Protein AF-A0A1F1GNK9-F1 (afdb_monomer_lite)

Radius of gyration: 22.99 Å; chains: 1; bounding box: 42×63×76 Å

Sequence (124 aa):
MEQHTAEPNRPEEQSPERRRGLARFFNETLALKGTIVVLCGWAIGYGSLFIADLVGDDASFLFGFLGLFILIGLLLAMFVLTPLFAFLALAALLSDDPARKKTGTITLVLLAVALVPIIVYYSK

pLDDT: mean 71.0, std 13.44, range [38.31, 89.19]

Structure (mmCIF, N/CA/C/O backbone):
data_AF-A0A1F1GNK9-F1
#
_entry.id   AF-A0A1F1GNK9-F1
#
loop_
_atom_site.group_PDB
_atom_site.id
_atom_site.type_symbol
_atom_site.label_atom_id
_atom_site.label_alt_id
_atom_site.label_comp_id
_atom_site.label_asym_id
_atom_site.label_entity_id
_atom_site.label_seq_id
_atom_site.pdbx_PDB_ins_code
_atom_site.Cartn_x
_atom_site.Cartn_y
_atom_site.Cartn_z
_atom_site.occupancy
_atom_site.B_iso_or_equiv
_atom_site.auth_seq_id
_atom_site.auth_comp_id
_atom_site.auth_asym_id
_atom_site.auth_atom_id
_atom_site.pdbx_PDB_model_num
ATOM 1 N N . MET A 1 1 ? -17.366 43.864 52.747 1.00 38.31 1 MET A N 1
ATOM 2 C CA . MET A 1 1 ? -16.259 43.604 51.806 1.00 38.31 1 MET A CA 1
ATOM 3 C C . MET A 1 1 ? -16.441 42.184 51.317 1.00 38.31 1 MET A C 1
ATOM 5 O O . MET A 1 1 ? -16.231 41.255 52.084 1.00 38.31 1 MET A O 1
ATOM 9 N N . GLU A 1 2 ? -16.990 42.038 50.115 1.00 44.06 2 GLU A N 1
ATOM 10 C CA . GLU A 1 2 ? -17.306 40.748 49.502 1.00 44.06 2 GLU A CA 1
ATOM 11 C C . GLU A 1 2 ? -16.010 40.098 49.019 1.00 44.06 2 GLU A C 1
ATOM 13 O O . GLU A 1 2 ? -15.325 40.617 48.138 1.00 44.06 2 GLU A O 1
ATOM 18 N N . GLN A 1 3 ? -15.634 38.989 49.648 1.00 42.72 3 GLN A N 1
ATOM 19 C CA . GLN A 1 3 ? -14.444 38.236 49.287 1.00 42.72 3 GLN A CA 1
ATOM 20 C C . GLN A 1 3 ? -14.835 37.264 48.170 1.00 42.72 3 GLN A C 1
ATOM 22 O O . GLN A 1 3 ? -15.348 36.177 48.415 1.00 42.72 3 GLN A O 1
ATOM 27 N N . HIS A 1 4 ? -14.654 37.711 46.928 1.00 43.72 4 HIS A N 1
ATOM 28 C CA . HIS A 1 4 ? -14.783 36.898 45.724 1.00 43.72 4 HIS A CA 1
ATOM 29 C C . HIS A 1 4 ? -13.722 35.785 45.782 1.00 43.72 4 HIS A C 1
ATOM 31 O O . HIS A 1 4 ? -12.547 36.007 45.486 1.00 43.72 4 HIS A O 1
ATOM 37 N N . THR A 1 5 ? -14.105 34.591 46.232 1.00 46.03 5 THR A N 1
ATOM 38 C CA . THR A 1 5 ? -13.279 33.389 46.094 1.00 46.03 5 THR A CA 1
ATOM 39 C C . THR A 1 5 ? -13.197 33.046 44.615 1.00 46.03 5 THR A C 1
ATOM 41 O O . THR A 1 5 ? -14.137 32.500 44.046 1.00 46.03 5 THR A O 1
ATOM 44 N N . ALA A 1 6 ? -12.075 33.404 43.994 1.00 46.47 6 ALA A N 1
ATOM 45 C CA . ALA A 1 6 ? -11.693 32.902 42.688 1.00 46.47 6 ALA A CA 1
ATOM 46 C C . ALA A 1 6 ? -11.606 31.371 42.768 1.00 46.47 6 ALA A C 1
ATOM 48 O O . ALA A 1 6 ? -10.718 30.828 43.429 1.00 46.47 6 ALA A O 1
ATOM 49 N N . GLU A 1 7 ? -12.553 30.679 42.131 1.00 45.84 7 GLU A N 1
ATOM 50 C CA . GLU A 1 7 ? -12.403 29.256 41.848 1.00 45.84 7 GLU A CA 1
ATOM 51 C C . GLU A 1 7 ? -11.092 29.048 41.073 1.00 45.84 7 GLU A C 1
ATOM 53 O O . GLU A 1 7 ? -10.815 29.784 40.117 1.00 45.84 7 GLU A O 1
ATOM 58 N N . PRO A 1 8 ? -10.259 28.068 41.458 1.00 47.72 8 PRO A N 1
ATOM 59 C CA . PRO A 1 8 ? -9.077 27.746 40.690 1.00 47.72 8 PRO A CA 1
ATOM 60 C C . PRO A 1 8 ? -9.545 27.171 39.356 1.00 47.72 8 PRO A C 1
ATOM 62 O O . PRO A 1 8 ? -10.223 26.147 39.307 1.00 47.72 8 PRO A O 1
ATOM 65 N N . ASN A 1 9 ? -9.170 27.869 38.289 1.00 51.22 9 ASN A N 1
ATOM 66 C CA . ASN A 1 9 ? -9.319 27.491 36.893 1.00 51.22 9 ASN A CA 1
ATOM 67 C C . ASN A 1 9 ? -8.794 26.053 36.706 1.00 51.22 9 ASN A C 1
ATOM 69 O O . ASN A 1 9 ? -7.592 25.843 36.525 1.00 51.22 9 ASN A O 1
ATOM 73 N N . ARG A 1 10 ? -9.671 25.048 36.850 1.00 49.34 10 ARG A N 1
ATOM 74 C CA . ARG A 1 10 ? -9.341 23.655 36.547 1.00 49.34 10 ARG A CA 1
ATOM 75 C C . ARG A 1 10 ? -9.028 23.634 35.054 1.00 49.34 10 ARG A C 1
ATOM 77 O O . ARG A 1 10 ? -9.920 23.966 34.275 1.00 49.34 10 ARG A O 1
ATOM 84 N N . PRO A 1 11 ? -7.800 23.277 34.637 1.00 49.00 11 PRO A N 1
ATOM 85 C CA . PRO A 1 11 ? -7.558 23.010 33.234 1.00 49.00 11 PRO A CA 1
ATOM 86 C C . PRO A 1 11 ? -8.545 21.918 32.858 1.00 49.00 11 PRO A C 1
ATOM 88 O O . PRO A 1 11 ? -8.535 20.861 33.492 1.00 49.00 11 PRO A O 1
ATOM 91 N N . GLU A 1 12 ? -9.435 22.232 31.917 1.00 48.94 12 GLU A N 1
ATOM 92 C CA . GLU A 1 12 ? -10.440 21.319 31.398 1.00 48.94 12 GLU A CA 1
ATOM 93 C C . GLU A 1 12 ? -9.815 19.934 31.292 1.00 48.94 12 GLU A C 1
ATOM 95 O O . GLU A 1 12 ? -8.842 19.740 30.554 1.00 48.94 12 GLU A O 1
ATOM 100 N N . GLU A 1 13 ? -10.327 18.998 32.093 1.00 43.97 13 GLU A N 1
ATOM 101 C CA . GLU A 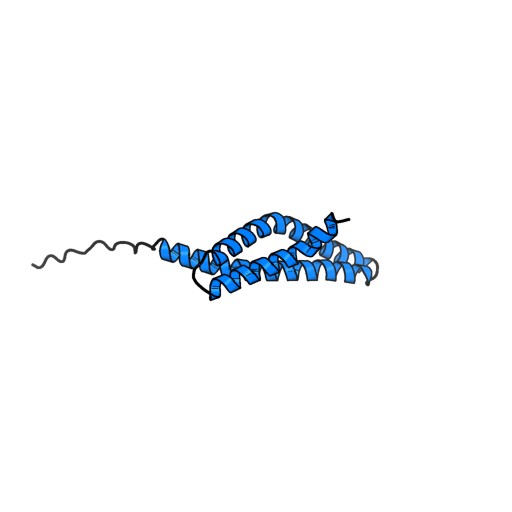1 13 ? -10.032 17.586 31.951 1.00 43.97 13 GLU A CA 1
ATOM 102 C C . GLU A 1 13 ? -10.333 17.260 30.492 1.00 43.97 13 GLU A C 1
ATOM 104 O O . GLU A 1 13 ? -11.489 17.118 30.091 1.00 43.97 13 GLU A O 1
ATOM 109 N N . GLN A 1 14 ? -9.282 17.235 29.667 1.00 46.72 14 GLN A N 1
ATOM 110 C CA . GLN A 1 14 ? -9.324 16.748 28.301 1.00 46.72 14 GLN A CA 1
ATOM 111 C C . GLN A 1 14 ? -9.757 15.298 28.416 1.00 46.72 14 GLN A C 1
ATOM 113 O O . GLN A 1 14 ? -8.928 14.405 28.601 1.00 46.72 14 GLN A O 1
ATOM 118 N N . SER A 1 15 ? -11.071 15.096 28.399 1.00 48.47 15 SER A N 1
ATOM 119 C CA . SER A 1 15 ? -11.680 13.840 28.773 1.00 48.47 15 SER A CA 1
ATOM 120 C C . SER A 1 15 ? -11.045 12.722 27.944 1.00 48.47 15 SER A C 1
ATOM 122 O O . SER A 1 15 ? -10.838 12.881 26.730 1.00 48.47 15 SER A O 1
ATOM 124 N N . PRO A 1 16 ? -10.691 11.583 28.562 1.00 52.84 16 PRO A N 1
ATOM 125 C CA . PRO A 1 16 ? -10.125 10.444 27.841 1.00 52.84 16 PRO A CA 1
ATOM 126 C C . PRO A 1 16 ? -11.031 10.010 26.676 1.00 52.84 16 PRO A C 1
ATOM 128 O O . PRO A 1 16 ? -10.537 9.522 25.663 1.00 52.84 16 PRO A O 1
ATOM 131 N N . GLU A 1 17 ? -12.333 10.289 26.782 1.00 50.25 17 GLU A N 1
ATOM 132 C CA . GLU A 1 17 ? -13.377 10.218 25.753 1.00 50.25 17 GLU A CA 1
ATOM 133 C C . GLU A 1 17 ? -13.056 11.040 24.488 1.00 50.25 17 GLU A C 1
ATOM 135 O O . GLU A 1 17 ? -13.128 10.512 23.37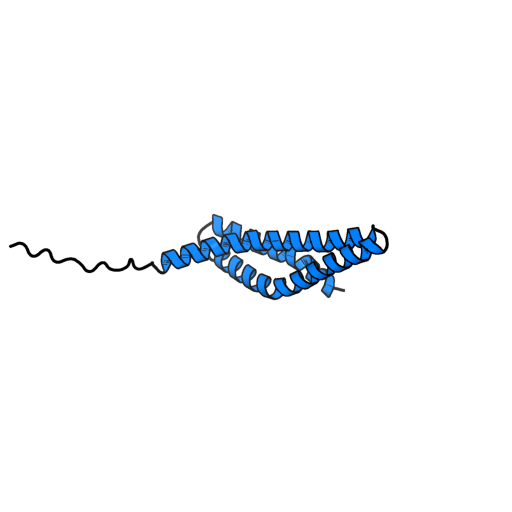6 1.00 50.25 17 GLU A O 1
ATOM 140 N N . ARG A 1 18 ? -12.639 12.309 24.621 1.00 46.44 18 ARG A N 1
ATOM 141 C CA . ARG A 1 18 ? -12.327 13.194 23.482 1.00 46.44 18 ARG A CA 1
ATOM 142 C C . ARG A 1 18 ? -11.020 12.802 22.797 1.00 46.44 18 ARG A C 1
ATOM 144 O O . ARG A 1 18 ? -10.956 12.810 21.568 1.00 46.44 18 ARG A O 1
ATOM 151 N N . ARG A 1 19 ? -10.004 12.383 23.565 1.00 51.94 19 ARG A N 1
ATOM 152 C CA . ARG A 1 19 ? -8.768 11.792 23.010 1.00 51.94 19 ARG A CA 1
ATOM 153 C C . ARG A 1 19 ? -9.047 10.462 22.315 1.00 51.94 19 ARG A C 1
ATOM 155 O O . ARG A 1 19 ? -8.542 10.251 21.216 1.00 51.94 19 ARG A O 1
ATOM 162 N N . ARG A 1 20 ? -9.900 9.603 22.888 1.00 54.69 20 ARG A N 1
ATOM 163 C CA . ARG A 1 20 ? -10.385 8.377 22.231 1.00 54.69 20 ARG A CA 1
ATOM 164 C C . ARG A 1 20 ? -11.143 8.682 20.951 1.00 54.69 20 ARG A C 1
ATOM 166 O O . ARG A 1 20 ? -10.938 7.962 19.985 1.00 54.69 20 ARG A O 1
ATOM 173 N N . GLY A 1 21 ? -11.991 9.709 20.939 1.00 54.22 21 GLY A N 1
ATOM 174 C CA . GLY A 1 21 ? -12.780 10.136 19.783 1.00 54.22 21 GLY A CA 1
ATOM 175 C C . GLY A 1 21 ? -11.921 10.680 18.644 1.00 54.22 21 GLY A C 1
ATOM 176 O O . GLY A 1 21 ? -12.083 10.247 17.507 1.00 54.22 21 GLY A O 1
ATOM 177 N N . LEU A 1 22 ? -10.952 11.550 18.948 1.00 50.47 22 LEU A N 1
ATOM 178 C CA . LEU A 1 22 ? -10.023 12.083 17.949 1.00 50.47 22 LEU A CA 1
ATOM 179 C C . LEU A 1 22 ? -9.073 10.996 17.440 1.00 50.47 22 LEU A C 1
ATOM 181 O O . LEU A 1 22 ? -8.934 10.838 16.235 1.00 50.47 22 LEU A O 1
ATOM 185 N N . ALA A 1 23 ? -8.485 10.195 18.336 1.00 55.38 23 ALA A N 1
ATOM 186 C CA . ALA A 1 23 ? -7.652 9.061 17.945 1.00 55.38 23 ALA A CA 1
ATOM 187 C C . ALA A 1 23 ? -8.441 8.059 17.093 1.00 55.38 23 ALA A C 1
ATOM 189 O O . ALA A 1 23 ? -7.889 7.548 16.132 1.00 55.38 23 ALA A O 1
ATOM 190 N N . ARG A 1 24 ? -9.735 7.841 17.381 1.00 55.34 24 ARG A N 1
ATOM 191 C CA . ARG A 1 24 ? -10.672 7.042 16.568 1.00 55.34 24 ARG A CA 1
ATOM 192 C C . ARG A 1 24 ? -10.937 7.634 15.186 1.00 55.34 24 ARG A C 1
ATOM 194 O O . ARG A 1 24 ? -10.936 6.890 14.214 1.00 55.34 24 ARG A O 1
ATOM 201 N N . PHE A 1 25 ? -11.184 8.939 15.105 1.00 53.31 25 PHE A N 1
ATOM 202 C CA . PHE A 1 25 ? -11.499 9.624 13.850 1.00 53.31 25 PHE A CA 1
ATOM 203 C C . PHE A 1 25 ? -10.269 9.716 12.941 1.00 53.31 25 PHE A C 1
ATOM 205 O O . PHE A 1 25 ? -10.348 9.470 11.735 1.00 53.31 25 PHE A O 1
ATOM 212 N N . PHE A 1 26 ? -9.109 9.996 13.542 1.00 56.88 26 PHE A N 1
ATOM 213 C CA . PHE A 1 26 ? -7.818 9.871 12.883 1.00 56.88 26 PHE A CA 1
ATOM 214 C C . PHE A 1 26 ? -7.576 8.426 12.465 1.00 56.88 26 PHE A C 1
ATOM 216 O O . PHE A 1 26 ? -7.192 8.237 11.325 1.00 56.88 26 PHE A O 1
ATOM 223 N N . ASN A 1 27 ? -7.882 7.429 13.303 1.00 61.50 27 ASN A N 1
ATOM 224 C CA . ASN A 1 27 ? -7.762 6.011 12.959 1.00 61.50 27 ASN A CA 1
ATOM 225 C C . ASN A 1 27 ? -8.554 5.655 11.688 1.00 61.50 27 ASN A C 1
ATOM 227 O O . ASN A 1 27 ? -7.980 5.137 10.737 1.00 61.50 27 ASN A O 1
ATOM 231 N N . GLU A 1 28 ? -9.851 5.961 11.632 1.00 59.25 28 GLU A N 1
ATOM 232 C CA . GLU A 1 28 ? -10.688 5.619 10.470 1.00 59.25 28 GLU A CA 1
ATOM 233 C C . GLU A 1 28 ? -10.246 6.358 9.201 1.00 59.25 28 GLU A C 1
ATOM 235 O O . GLU A 1 28 ? -10.171 5.770 8.121 1.00 59.25 28 GLU A O 1
ATOM 240 N N . THR A 1 29 ? -9.877 7.633 9.335 1.00 67.69 29 THR A N 1
ATOM 241 C CA . THR A 1 29 ? -9.406 8.439 8.204 1.00 67.69 29 THR A CA 1
ATOM 242 C C . THR A 1 29 ? -8.011 8.006 7.734 1.00 67.69 29 THR A C 1
ATOM 244 O O . THR A 1 29 ? -7.765 7.984 6.528 1.00 67.69 29 THR A O 1
ATOM 247 N N . LEU A 1 30 ? -7.102 7.639 8.647 1.00 67.75 30 LEU A N 1
ATOM 248 C CA . LEU A 1 30 ? -5.771 7.107 8.325 1.00 67.75 30 LEU A CA 1
ATOM 249 C C . LEU A 1 30 ? -5.856 5.723 7.707 1.00 67.75 30 LEU A C 1
ATOM 251 O O . LEU A 1 30 ? -5.096 5.451 6.787 1.00 67.75 30 LEU A O 1
ATOM 255 N N . ALA A 1 31 ? -6.751 4.865 8.195 1.00 68.06 31 ALA A N 1
ATOM 256 C CA . ALA A 1 31 ? -6.945 3.543 7.626 1.00 68.06 31 ALA A CA 1
ATOM 257 C C . ALA A 1 31 ? -7.380 3.663 6.172 1.00 68.06 31 ALA A C 1
ATOM 259 O O . ALA A 1 31 ? -6.669 3.190 5.293 1.00 68.06 31 ALA A O 1
ATOM 260 N N . LEU A 1 32 ? -8.468 4.395 5.911 1.00 70.94 32 LEU A N 1
ATOM 261 C CA . LEU A 1 32 ? -9.013 4.533 4.565 1.00 70.94 32 LEU A CA 1
ATOM 262 C C . LEU A 1 32 ? -8.024 5.218 3.610 1.00 70.94 32 LEU A C 1
ATOM 264 O O . LEU A 1 32 ? -7.737 4.703 2.530 1.00 70.94 32 LEU A O 1
ATOM 268 N N . LYS A 1 33 ? -7.454 6.362 4.019 1.00 75.94 33 LYS A N 1
ATOM 269 C CA . LYS A 1 33 ? -6.460 7.077 3.202 1.00 75.94 33 LYS A CA 1
ATOM 270 C C . LYS A 1 33 ? -5.195 6.250 3.018 1.00 75.94 33 LYS A C 1
ATOM 272 O O . LYS A 1 33 ? -4.647 6.219 1.925 1.00 75.94 33 LYS A O 1
ATOM 277 N N . GLY A 1 34 ? -4.753 5.563 4.063 1.00 74.94 34 GLY A N 1
ATOM 278 C CA . GLY A 1 34 ? -3.576 4.714 4.031 1.00 74.94 34 GLY A CA 1
ATOM 279 C C . GLY A 1 34 ? -3.750 3.530 3.087 1.00 74.94 34 GLY A C 1
ATOM 280 O O . GLY A 1 34 ? -2.841 3.252 2.312 1.00 74.94 34 GLY A O 1
ATOM 281 N N . THR A 1 35 ? -4.921 2.882 3.061 1.00 73.69 35 THR A N 1
ATOM 282 C CA . THR A 1 35 ? -5.153 1.781 2.114 1.00 73.69 35 THR A CA 1
ATOM 283 C C . THR A 1 35 ? -5.251 2.284 0.672 1.00 73.69 35 THR A C 1
ATOM 285 O O . THR A 1 35 ? -4.729 1.632 -0.227 1.00 73.69 35 THR A O 1
ATOM 288 N N . ILE A 1 36 ? -5.827 3.471 0.437 1.00 79.75 36 ILE A N 1
ATOM 289 C CA . ILE A 1 36 ? -5.815 4.115 -0.890 1.00 79.75 36 ILE A CA 1
ATOM 290 C C . ILE A 1 36 ? -4.380 4.414 -1.339 1.00 79.75 36 ILE A C 1
ATOM 292 O O . ILE A 1 36 ? -4.013 4.081 -2.462 1.00 79.75 36 ILE A O 1
ATOM 296 N N . VAL A 1 37 ? -3.551 4.995 -0.466 1.00 83.19 37 VAL A N 1
ATOM 297 C CA . VAL A 1 37 ? -2.141 5.289 -0.770 1.00 83.19 37 VAL A CA 1
ATOM 298 C C . VAL A 1 37 ? -1.370 4.011 -1.084 1.00 83.19 37 VAL A C 1
ATOM 300 O O . VAL A 1 37 ? -0.593 3.996 -2.034 1.00 83.19 37 VAL A O 1
ATOM 303 N N . VAL A 1 38 ? -1.618 2.927 -0.346 1.00 83.25 38 VAL A N 1
ATOM 304 C CA . VAL A 1 38 ? -1.023 1.615 -0.633 1.00 83.25 38 VAL A CA 1
ATOM 305 C C . VAL A 1 38 ? -1.456 1.111 -2.011 1.00 83.25 38 VAL A C 1
ATOM 307 O O . VAL A 1 38 ? -0.606 0.727 -2.806 1.00 83.25 38 VAL A O 1
ATOM 310 N N . LEU A 1 39 ? -2.744 1.161 -2.355 1.00 83.75 39 LEU A N 1
ATOM 311 C CA . LEU A 1 39 ? -3.213 0.737 -3.682 1.00 83.75 39 LEU A CA 1
ATOM 312 C C . LEU A 1 39 ? -2.618 1.589 -4.813 1.00 83.75 39 LEU A C 1
ATOM 314 O O . LEU A 1 39 ? -2.184 1.043 -5.827 1.00 83.75 39 LEU A O 1
ATOM 318 N N . CYS A 1 40 ? -2.534 2.909 -4.628 1.00 86.81 40 CYS A N 1
ATOM 319 C CA . CYS A 1 40 ? -1.849 3.795 -5.568 1.00 86.81 40 CYS A CA 1
ATOM 320 C C . CYS A 1 40 ? -0.357 3.458 -5.679 1.00 86.81 40 CYS A C 1
ATOM 322 O O . CYS A 1 40 ? 0.170 3.440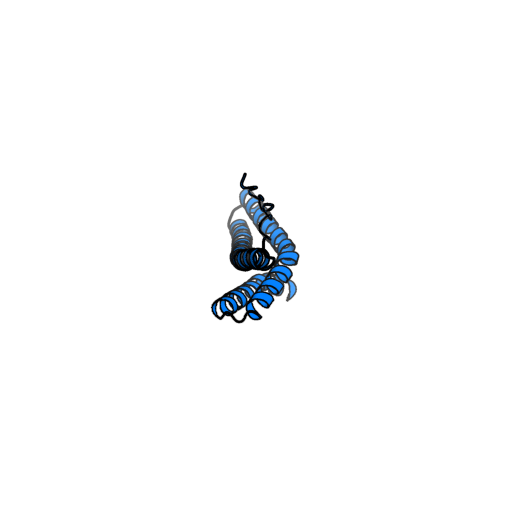 -6.785 1.00 86.81 40 CYS A O 1
ATOM 324 N N . GLY A 1 41 ? 0.313 3.145 -4.568 1.00 85.56 41 GLY A N 1
ATOM 325 C CA . GLY A 1 41 ? 1.713 2.720 -4.558 1.00 85.56 41 GLY A CA 1
ATOM 326 C C . GLY A 1 41 ? 1.937 1.446 -5.369 1.00 85.56 41 GLY A C 1
ATOM 327 O O . GLY A 1 41 ? 2.858 1.399 -6.181 1.00 85.56 41 GLY A O 1
ATOM 328 N N . TRP A 1 42 ? 1.059 0.447 -5.226 1.00 85.94 42 TRP A N 1
ATOM 329 C CA . TRP A 1 42 ? 1.104 -0.770 -6.041 1.00 85.94 42 TRP A CA 1
ATOM 330 C C . TRP A 1 42 ? 0.900 -0.457 -7.524 1.00 85.94 42 TRP A C 1
ATOM 332 O O . TRP A 1 42 ? 1.690 -0.898 -8.357 1.00 85.94 42 TRP A O 1
ATOM 342 N N . ALA A 1 43 ? -0.123 0.334 -7.859 1.00 87.44 43 ALA A N 1
ATOM 343 C CA . ALA A 1 43 ? -0.424 0.702 -9.240 1.00 87.44 43 ALA A CA 1
ATOM 344 C C . ALA A 1 43 ? 0.723 1.485 -9.900 1.00 87.44 43 ALA A C 1
ATOM 346 O O . ALA A 1 43 ? 1.080 1.198 -11.040 1.00 87.44 43 ALA A O 1
ATOM 347 N N . ILE A 1 44 ? 1.332 2.434 -9.183 1.00 88.50 44 ILE A N 1
ATOM 348 C CA . ILE A 1 44 ? 2.476 3.212 -9.675 1.00 88.50 44 ILE A CA 1
ATOM 349 C C . ILE A 1 44 ? 3.718 2.325 -9.788 1.00 88.50 44 ILE A C 1
ATOM 351 O O . ILE A 1 44 ? 4.423 2.412 -10.787 1.00 88.50 44 ILE A O 1
ATOM 355 N N . GLY A 1 45 ? 3.975 1.449 -8.813 1.00 87.44 45 GLY A N 1
ATOM 356 C CA . GLY A 1 45 ? 5.109 0.525 -8.842 1.00 87.44 45 GLY A CA 1
ATOM 357 C C . GLY A 1 45 ? 5.059 -0.408 -10.054 1.00 87.44 45 GLY A C 1
ATOM 358 O O . GLY A 1 45 ? 6.007 -0.458 -10.839 1.00 87.44 45 GLY A O 1
ATOM 359 N N . TYR A 1 46 ? 3.921 -1.077 -10.266 1.00 84.56 46 TYR A N 1
ATOM 360 C CA . TYR A 1 46 ? 3.709 -1.929 -11.440 1.00 84.56 46 TYR A CA 1
ATOM 361 C C . TYR A 1 46 ? 3.651 -1.138 -12.747 1.00 84.56 46 TYR A C 1
ATOM 363 O O . TYR A 1 46 ? 4.233 -1.570 -13.737 1.00 84.56 46 TYR A O 1
ATOM 371 N N . GLY A 1 47 ? 2.998 0.026 -12.759 1.00 85.88 47 GLY A N 1
ATOM 372 C CA . GLY A 1 47 ? 2.944 0.894 -13.934 1.00 85.88 47 GLY A CA 1
ATOM 373 C C . GLY A 1 47 ? 4.329 1.378 -14.358 1.00 85.88 47 GLY A C 1
ATOM 374 O O . GLY A 1 47 ? 4.642 1.371 -15.542 1.00 85.88 47 GLY A O 1
ATOM 375 N N . SER A 1 48 ? 5.187 1.724 -13.398 1.00 85.00 48 SER A N 1
ATOM 376 C CA . SER A 1 48 ? 6.570 2.127 -13.651 1.00 85.00 48 SER A CA 1
ATOM 377 C C . SER A 1 48 ? 7.391 0.976 -14.229 1.00 85.00 48 SER A C 1
ATOM 379 O O . SER A 1 48 ? 8.086 1.178 -15.217 1.00 85.00 48 SER A O 1
ATOM 381 N N . LEU A 1 49 ? 7.268 -0.244 -13.691 1.00 84.25 49 LEU A N 1
ATOM 382 C CA . LEU A 1 49 ? 7.923 -1.422 -14.277 1.00 84.25 49 LEU A CA 1
ATOM 383 C C . LEU A 1 49 ? 7.411 -1.731 -15.690 1.00 84.25 49 LEU A C 1
ATOM 385 O O . LEU A 1 49 ? 8.195 -2.064 -16.567 1.00 84.25 49 LEU A O 1
ATOM 389 N N . PHE A 1 50 ? 6.108 -1.588 -15.926 1.00 85.38 50 PHE A N 1
ATOM 390 C CA . PHE A 1 50 ? 5.519 -1.797 -17.246 1.00 85.38 50 PHE A CA 1
ATOM 391 C C . PHE A 1 50 ? 6.023 -0.767 -18.265 1.00 85.38 50 PHE A C 1
ATOM 393 O O . PHE A 1 50 ? 6.356 -1.119 -19.390 1.00 85.38 50 PHE A O 1
ATOM 400 N N . ILE A 1 51 ? 6.139 0.503 -17.867 1.00 83.81 51 ILE A N 1
ATOM 401 C CA . ILE A 1 51 ? 6.738 1.549 -18.707 1.00 83.81 51 ILE A CA 1
ATOM 402 C C . ILE A 1 51 ? 8.220 1.252 -18.954 1.00 83.81 51 ILE A C 1
ATOM 404 O O . ILE A 1 51 ? 8.690 1.443 -20.070 1.00 83.81 51 ILE A O 1
ATOM 408 N N . ALA A 1 52 ? 8.947 0.751 -17.953 1.00 83.44 52 ALA A N 1
ATOM 409 C CA . ALA A 1 52 ? 10.343 0.355 -18.115 1.00 83.44 52 ALA A CA 1
ATOM 410 C C . ALA A 1 52 ? 10.522 -0.735 -19.181 1.00 83.44 52 ALA A C 1
ATOM 412 O O . ALA A 1 52 ? 11.488 -0.689 -19.933 1.00 83.44 52 ALA A O 1
ATOM 413 N N . ASP A 1 53 ? 9.578 -1.672 -19.265 1.00 81.44 53 ASP A N 1
ATOM 414 C CA . ASP A 1 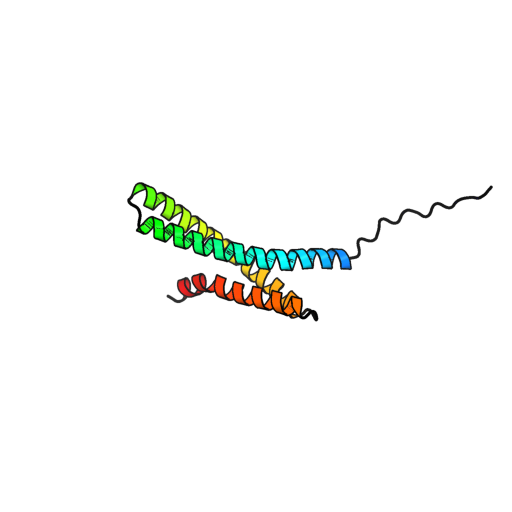53 ? 9.579 -2.754 -20.257 1.00 81.44 53 ASP A CA 1
ATOM 415 C C . ASP A 1 53 ? 9.196 -2.262 -21.671 1.00 81.44 53 ASP A C 1
ATOM 417 O O . ASP A 1 53 ? 9.540 -2.875 -22.677 1.00 81.44 53 ASP A O 1
ATOM 421 N N . LEU A 1 54 ? 8.495 -1.125 -21.764 1.00 83.50 54 LEU A N 1
ATOM 422 C CA . LEU A 1 54 ? 8.058 -0.515 -23.027 1.00 83.50 54 LEU A CA 1
ATOM 423 C C . LEU A 1 54 ? 9.029 0.531 -23.594 1.00 83.50 54 LEU A C 1
ATOM 425 O O . LEU A 1 54 ? 8.934 0.873 -24.775 1.00 83.50 54 LEU A O 1
ATOM 429 N N . VAL A 1 55 ? 9.909 1.092 -22.767 1.00 79.44 55 VAL A N 1
ATOM 430 C CA . VAL A 1 55 ? 10.800 2.201 -23.135 1.00 79.44 55 VAL A CA 1
ATOM 431 C C . VAL A 1 55 ? 12.244 1.697 -23.259 1.00 79.44 55 VAL A C 1
ATOM 433 O O . VAL A 1 55 ? 12.661 0.821 -22.515 1.00 79.44 55 VAL A O 1
ATOM 436 N N . GLY A 1 56 ? 13.016 2.243 -24.208 1.00 71.88 56 GLY A N 1
ATOM 437 C CA . GLY A 1 56 ? 14.412 1.850 -24.460 1.00 71.88 56 GLY A CA 1
ATOM 438 C C . GLY A 1 56 ? 15.410 2.185 -23.335 1.00 71.88 56 GLY A C 1
ATOM 439 O O . GLY A 1 56 ? 15.096 2.941 -22.410 1.00 71.88 56 GLY A O 1
ATOM 440 N N . ASP A 1 57 ? 16.621 1.627 -23.468 1.00 72.19 57 ASP A N 1
ATOM 441 C CA . ASP A 1 57 ? 17.659 1.421 -22.434 1.00 72.19 57 ASP A CA 1
ATOM 442 C C . ASP A 1 57 ? 17.769 2.493 -21.331 1.00 72.19 57 ASP A C 1
ATOM 444 O O . ASP A 1 57 ? 17.657 2.164 -20.148 1.00 72.19 57 ASP A O 1
ATOM 448 N N . ASP A 1 58 ? 17.945 3.773 -21.669 1.00 73.19 58 ASP A N 1
ATOM 449 C CA . ASP A 1 58 ? 18.236 4.804 -20.657 1.00 73.19 58 ASP A CA 1
ATOM 450 C C . ASP A 1 58 ? 17.041 5.115 -19.741 1.00 73.19 58 ASP A C 1
ATOM 452 O O . ASP A 1 58 ? 17.189 5.313 -18.531 1.00 73.19 58 ASP A O 1
ATOM 456 N N . ALA A 1 59 ? 15.831 5.146 -20.300 1.00 75.69 59 ALA A N 1
ATOM 457 C CA . ALA A 1 59 ? 14.621 5.392 -19.521 1.00 75.69 59 ALA A CA 1
ATOM 458 C C . ALA A 1 59 ? 14.085 4.101 -18.884 1.00 75.69 59 ALA A C 1
ATOM 460 O O . ALA A 1 59 ? 13.503 4.167 -17.799 1.00 75.69 59 ALA A O 1
ATOM 461 N N . SER A 1 60 ? 14.362 2.935 -19.477 1.00 76.88 60 SER A N 1
ATOM 462 C CA . SER A 1 60 ? 14.077 1.632 -18.866 1.00 76.88 60 SER A CA 1
ATOM 463 C C . SER A 1 60 ? 14.714 1.502 -17.482 1.00 76.88 60 SER A C 1
ATOM 465 O O . SER A 1 60 ? 14.037 1.151 -16.516 1.00 76.88 60 SER A O 1
ATOM 467 N N . PHE A 1 61 ? 15.986 1.888 -17.333 1.00 80.94 61 PHE A N 1
ATOM 468 C CA . PHE A 1 61 ? 16.669 1.815 -16.040 1.00 80.94 61 PHE A CA 1
ATOM 469 C C . PHE A 1 61 ? 16.018 2.712 -14.976 1.00 80.94 61 PHE A C 1
ATOM 471 O O . PHE A 1 61 ? 15.820 2.289 -13.835 1.00 80.94 61 PHE A O 1
ATOM 478 N N . LEU A 1 62 ? 15.641 3.939 -15.345 1.00 84.56 62 LEU A N 1
ATOM 479 C CA . LEU A 1 62 ? 15.043 4.909 -14.424 1.00 84.56 62 L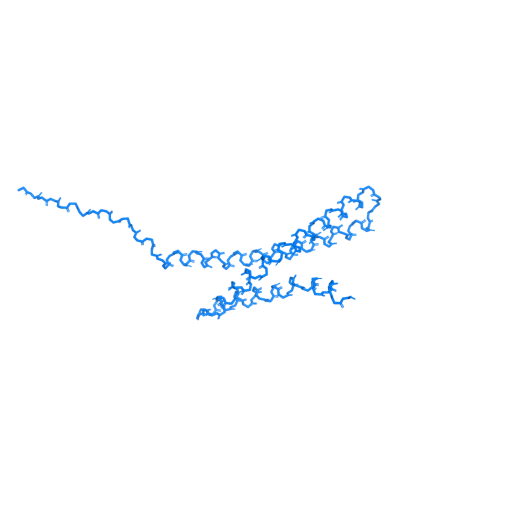EU A CA 1
ATOM 480 C C . LEU A 1 62 ? 13.649 4.471 -13.957 1.00 84.56 62 LEU A C 1
ATOM 482 O O . LEU A 1 62 ? 13.368 4.471 -12.756 1.00 84.56 62 LEU A O 1
ATOM 486 N N . PHE A 1 63 ? 12.792 4.054 -14.892 1.00 84.75 63 PHE A N 1
ATOM 487 C CA . PHE A 1 63 ? 11.451 3.555 -14.583 1.00 84.75 63 PHE A CA 1
ATOM 488 C C . PHE A 1 63 ? 11.493 2.187 -13.886 1.00 84.75 63 PHE A C 1
ATOM 490 O O . PHE A 1 63 ? 10.679 1.924 -12.995 1.00 84.75 63 PHE A O 1
ATOM 497 N N . GLY A 1 64 ? 12.469 1.345 -14.228 1.00 82.56 64 GLY A N 1
ATOM 498 C CA . GLY A 1 64 ? 12.698 0.044 -13.608 1.00 82.56 64 GLY A CA 1
ATOM 499 C C . GLY A 1 64 ? 13.127 0.187 -12.151 1.00 82.56 64 GLY A C 1
ATOM 500 O O . GLY A 1 64 ? 12.509 -0.395 -11.258 1.00 82.56 64 GLY A O 1
ATOM 501 N N . PHE A 1 65 ? 14.128 1.034 -11.891 1.00 86.88 65 PHE A N 1
ATOM 502 C CA . PHE A 1 65 ? 14.584 1.341 -10.537 1.00 86.88 65 PHE A CA 1
ATOM 503 C C . PHE A 1 65 ? 13.489 2.011 -9.708 1.00 86.88 65 PHE A C 1
ATOM 505 O O . PHE A 1 65 ? 13.265 1.612 -8.568 1.00 86.88 65 PHE A O 1
ATOM 512 N N . LEU A 1 66 ? 12.769 2.987 -10.272 1.00 87.50 66 LEU A N 1
ATOM 513 C CA . LEU A 1 66 ? 11.667 3.657 -9.581 1.00 87.50 66 LEU A CA 1
ATOM 514 C C . LEU A 1 66 ? 10.561 2.668 -9.199 1.00 87.50 66 LEU A C 1
ATOM 516 O O . LEU A 1 66 ? 10.122 2.649 -8.049 1.00 87.50 66 LEU A O 1
ATOM 520 N N . GLY A 1 67 ? 10.138 1.824 -10.143 1.00 85.50 67 GLY A N 1
ATOM 521 C CA . GLY A 1 67 ? 9.114 0.812 -9.903 1.00 85.50 67 GLY A CA 1
ATOM 522 C C . GLY A 1 67 ? 9.541 -0.172 -8.821 1.00 85.50 67 GLY A C 1
ATOM 523 O O . GLY A 1 67 ? 8.802 -0.402 -7.865 1.00 85.50 67 GLY A O 1
ATOM 524 N N . LEU A 1 68 ? 10.769 -0.682 -8.911 1.00 86.19 68 LEU A N 1
ATOM 525 C CA . LEU A 1 68 ? 11.330 -1.610 -7.932 1.00 86.1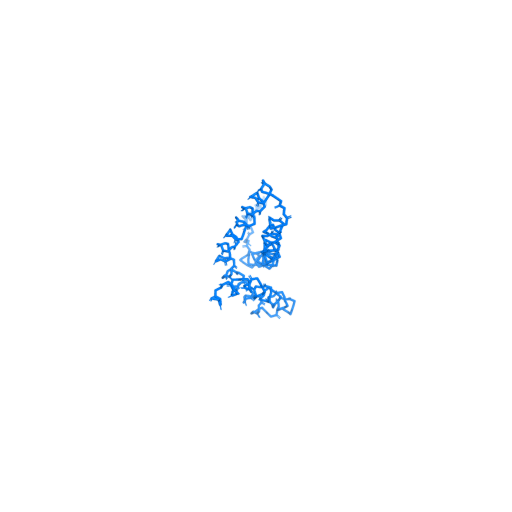9 68 LEU A CA 1
ATOM 526 C C . LEU A 1 68 ? 11.491 -0.968 -6.546 1.00 86.19 68 LEU A C 1
ATOM 528 O O . LEU A 1 68 ? 11.134 -1.583 -5.542 1.00 86.19 68 LEU A O 1
ATOM 532 N N . PHE A 1 69 ? 11.961 0.278 -6.477 1.00 89.19 69 PHE A N 1
ATOM 533 C CA . PHE A 1 69 ? 12.102 1.027 -5.229 1.00 89.19 69 PHE A CA 1
ATOM 534 C C . PHE A 1 69 ? 10.748 1.248 -4.548 1.00 89.19 69 PHE A C 1
ATOM 536 O O . PHE A 1 69 ? 10.617 1.003 -3.347 1.00 89.19 69 PHE A O 1
ATOM 543 N N . ILE A 1 70 ? 9.728 1.652 -5.315 1.00 88.12 70 ILE A N 1
ATOM 544 C CA . ILE A 1 70 ? 8.364 1.817 -4.803 1.00 88.12 70 ILE A CA 1
ATOM 545 C C . ILE A 1 70 ? 7.840 0.478 -4.293 1.00 88.12 70 ILE A C 1
ATOM 547 O O . ILE A 1 70 ? 7.366 0.423 -3.164 1.00 88.12 70 ILE A O 1
ATOM 551 N N . LEU A 1 71 ? 7.963 -0.602 -5.067 1.00 86.88 71 LEU A N 1
ATOM 552 C CA . LEU A 1 71 ? 7.441 -1.916 -4.681 1.00 86.88 71 LEU A CA 1
ATOM 553 C C . LEU A 1 71 ? 8.128 -2.480 -3.434 1.00 86.88 71 LEU A C 1
ATOM 555 O O . LEU A 1 71 ? 7.439 -2.942 -2.528 1.00 86.88 71 LEU A O 1
ATOM 559 N N . ILE A 1 72 ? 9.459 -2.405 -3.341 1.00 85.75 72 ILE A N 1
ATOM 560 C CA . ILE A 1 72 ? 10.201 -2.858 -2.153 1.00 85.75 72 ILE A CA 1
ATOM 561 C C . ILE A 1 72 ? 9.842 -2.000 -0.938 1.00 85.75 72 ILE A C 1
ATOM 563 O O . ILE A 1 72 ? 9.570 -2.535 0.139 1.00 85.75 72 ILE A O 1
ATOM 567 N N . GLY A 1 73 ? 9.802 -0.675 -1.102 1.00 86.25 73 GLY A N 1
ATOM 568 C CA . GLY A 1 73 ? 9.404 0.239 -0.034 1.00 86.25 73 GLY A CA 1
ATOM 569 C C . GLY A 1 73 ? 7.986 -0.049 0.462 1.00 86.25 73 GLY A C 1
ATOM 570 O O . GLY A 1 73 ? 7.747 -0.092 1.668 1.00 86.25 73 GLY A O 1
ATOM 571 N N . LEU A 1 74 ? 7.058 -0.321 -0.456 1.00 86.44 74 LEU A N 1
ATOM 572 C CA . LEU A 1 74 ? 5.676 -0.653 -0.131 1.00 86.44 74 LEU A CA 1
ATOM 573 C C . LEU A 1 74 ? 5.552 -2.023 0.539 1.00 86.44 74 LEU A C 1
ATOM 575 O O . LEU A 1 74 ? 4.775 -2.165 1.479 1.00 86.44 74 LEU A O 1
ATOM 579 N N . LEU A 1 75 ? 6.340 -3.009 0.106 1.00 83.50 75 LEU A N 1
ATOM 580 C CA . LEU A 1 75 ? 6.402 -4.333 0.722 1.00 83.50 75 LEU A CA 1
ATOM 581 C C . LEU A 1 75 ? 6.854 -4.237 2.187 1.00 83.50 75 LEU A C 1
ATOM 583 O O . LEU A 1 75 ? 6.223 -4.813 3.074 1.00 83.50 75 LEU A O 1
ATOM 587 N N . LEU A 1 76 ? 7.907 -3.459 2.453 1.00 84.62 76 LEU A N 1
ATOM 588 C CA . LEU A 1 76 ? 8.382 -3.193 3.814 1.00 84.62 76 LEU A CA 1
ATOM 589 C C . LEU A 1 76 ? 7.347 -2.411 4.629 1.00 84.62 76 LEU A C 1
ATOM 591 O O . LEU A 1 76 ? 7.087 -2.742 5.786 1.00 84.62 76 LEU A O 1
ATOM 595 N N . ALA A 1 77 ? 6.711 -1.404 4.031 1.00 83.44 77 ALA A N 1
ATOM 596 C CA . ALA A 1 77 ? 5.673 -0.632 4.702 1.00 83.44 77 ALA A CA 1
ATOM 597 C C . ALA A 1 77 ? 4.456 -1.506 5.051 1.00 83.44 77 ALA A C 1
ATOM 599 O O . ALA A 1 77 ? 3.886 -1.356 6.133 1.00 83.44 77 ALA A O 1
ATOM 600 N N . MET A 1 78 ? 4.086 -2.456 4.184 1.00 79.62 78 MET A N 1
ATOM 601 C CA . MET A 1 78 ? 2.981 -3.391 4.407 1.00 79.62 78 MET A CA 1
ATOM 602 C C . MET A 1 78 ? 3.181 -4.250 5.656 1.00 79.62 78 MET A C 1
ATOM 604 O O . MET A 1 78 ? 2.190 -4.569 6.307 1.00 79.62 78 MET A O 1
ATOM 608 N N . PHE A 1 79 ? 4.414 -4.549 6.072 1.00 78.75 79 PHE A N 1
ATOM 609 C CA . PHE A 1 79 ? 4.665 -5.252 7.338 1.00 78.75 79 PHE A CA 1
ATOM 610 C C . PHE A 1 79 ? 4.155 -4.486 8.566 1.00 78.75 79 PHE A C 1
ATOM 612 O O . PHE A 1 79 ? 3.714 -5.097 9.536 1.00 78.75 79 PHE A O 1
ATOM 619 N N . VAL A 1 80 ? 4.181 -3.153 8.518 1.00 79.31 80 VAL A N 1
ATOM 620 C CA . VAL A 1 80 ? 3.694 -2.282 9.598 1.00 79.31 80 VAL A CA 1
ATOM 621 C C . VAL A 1 80 ? 2.235 -1.888 9.367 1.00 79.31 80 VAL A C 1
ATOM 623 O O . VAL A 1 80 ? 1.424 -1.909 10.292 1.00 79.31 80 VAL A O 1
ATOM 626 N N . LEU A 1 81 ? 1.876 -1.566 8.123 1.00 79.38 81 LEU A N 1
ATOM 627 C CA . LEU A 1 81 ? 0.534 -1.130 7.735 1.00 79.38 81 LEU A CA 1
ATOM 628 C C . LEU A 1 81 ? -0.498 -2.254 7.864 1.00 79.38 81 LEU A C 1
ATOM 630 O O . LEU A 1 81 ? -1.618 -1.986 8.280 1.00 79.38 81 LEU A O 1
ATOM 634 N N . THR A 1 82 ? -0.137 -3.507 7.575 1.00 77.06 82 THR A N 1
ATOM 635 C CA . THR A 1 82 ? -1.066 -4.649 7.650 1.00 77.06 82 THR A CA 1
ATOM 636 C C . THR A 1 82 ? -1.604 -4.890 9.062 1.00 77.06 82 THR A C 1
ATOM 638 O O . THR A 1 82 ? -2.826 -4.866 9.227 1.00 77.06 82 THR A O 1
ATOM 641 N N . PRO A 1 83 ? -0.767 -5.083 10.103 1.00 76.06 83 PRO A N 1
ATOM 642 C CA . PRO A 1 83 ? -1.273 -5.254 11.463 1.00 76.06 83 PRO A CA 1
ATOM 643 C C . PRO A 1 83 ? -1.978 -3.991 11.968 1.00 76.06 83 PRO A C 1
ATOM 645 O O . PRO A 1 83 ? -2.988 -4.098 12.664 1.00 76.06 83 PRO A O 1
ATOM 648 N N . LEU A 1 84 ? -1.501 -2.804 11.574 1.00 76.69 84 LEU A N 1
ATOM 649 C CA . LEU A 1 84 ? -2.134 -1.534 11.915 1.00 76.69 84 LEU A CA 1
ATOM 650 C C . LEU A 1 84 ? -3.568 -1.475 11.363 1.00 76.69 84 LEU A C 1
ATOM 652 O O . LEU A 1 84 ? -4.516 -1.316 12.132 1.00 76.69 84 LEU A O 1
ATOM 656 N N . PHE A 1 85 ? -3.746 -1.677 10.057 1.00 76.56 85 PHE A N 1
ATOM 657 C CA . PHE A 1 85 ? -5.049 -1.678 9.389 1.00 76.56 85 PHE A CA 1
ATOM 658 C C . PHE A 1 85 ? -5.959 -2.814 9.854 1.00 76.56 85 PHE A C 1
ATOM 660 O O . PHE A 1 85 ? -7.160 -2.594 10.000 1.00 76.56 85 PHE A O 1
ATOM 667 N N . ALA A 1 86 ? -5.417 -3.997 10.147 1.00 74.19 86 ALA A N 1
ATOM 668 C CA . ALA A 1 86 ? -6.190 -5.099 10.712 1.00 74.19 86 ALA A CA 1
ATOM 669 C C . ALA A 1 86 ? -6.752 -4.741 12.098 1.00 74.19 86 ALA A C 1
ATOM 671 O O . ALA A 1 86 ? -7.941 -4.937 12.351 1.00 74.19 86 ALA A O 1
ATOM 672 N N . PHE A 1 87 ? -5.930 -4.153 12.974 1.00 73.50 87 PHE A N 1
ATOM 673 C CA . PHE A 1 87 ? -6.362 -3.713 14.304 1.00 73.50 87 PHE A CA 1
ATOM 674 C C . PHE A 1 87 ? -7.437 -2.621 14.221 1.00 73.50 87 PHE A C 1
ATOM 676 O O . PHE A 1 87 ? -8.440 -2.645 14.935 1.00 73.50 87 PHE A O 1
ATOM 683 N N . LEU A 1 88 ? -7.247 -1.689 13.293 1.00 70.12 88 LEU A N 1
ATOM 684 C CA . LEU A 1 88 ? -8.183 -0.626 12.939 1.00 70.12 88 LEU A CA 1
ATOM 685 C C . LEU A 1 88 ? -9.536 -1.150 12.451 1.00 70.12 88 LEU A C 1
ATOM 687 O O . LEU A 1 88 ? -10.580 -0.736 12.961 1.00 70.12 88 LEU A O 1
ATOM 691 N N . ALA A 1 89 ? -9.519 -2.075 11.493 1.00 71.19 89 ALA A N 1
ATOM 692 C CA . ALA A 1 89 ? -10.720 -2.699 10.958 1.00 71.19 89 ALA A CA 1
ATOM 693 C C . ALA A 1 89 ? -11.468 -3.474 12.048 1.00 71.19 89 ALA A C 1
ATOM 695 O O . ALA A 1 89 ? -12.686 -3.336 12.170 1.00 71.19 89 ALA A O 1
ATOM 696 N N . LEU A 1 90 ? -10.746 -4.221 12.890 1.00 71.12 90 LEU A N 1
ATOM 697 C CA . LEU A 1 90 ? -11.326 -4.980 13.997 1.00 71.12 90 LEU A CA 1
ATOM 698 C C . LEU A 1 90 ? -11.978 -4.058 15.040 1.00 71.12 90 LEU A C 1
ATOM 700 O O . LEU A 1 90 ? -13.103 -4.305 15.473 1.00 71.12 90 LEU A O 1
ATOM 704 N N . ALA A 1 91 ? -11.315 -2.954 15.391 1.00 67.94 91 ALA A N 1
ATOM 705 C CA . ALA A 1 91 ? -11.865 -1.948 16.296 1.00 67.94 91 ALA A CA 1
ATOM 706 C C . ALA A 1 91 ? -13.124 -1.263 15.729 1.00 67.94 91 ALA A C 1
ATOM 708 O O . ALA A 1 91 ? -14.027 -0.918 16.493 1.00 67.94 91 ALA A O 1
ATOM 709 N N . ALA A 1 92 ? -13.200 -1.075 14.408 1.00 65.94 92 ALA A N 1
ATOM 710 C CA . ALA A 1 92 ? -14.379 -0.531 13.735 1.00 65.94 92 ALA A CA 1
ATOM 711 C C . ALA A 1 92 ? -15.535 -1.551 13.656 1.00 65.94 92 ALA A C 1
ATOM 713 O O . ALA A 1 92 ? -16.691 -1.180 13.856 1.00 65.94 92 ALA A O 1
ATOM 714 N N . LEU A 1 93 ? -15.228 -2.836 13.441 1.00 67.81 93 LEU A N 1
ATOM 715 C CA . LEU A 1 93 ? -16.190 -3.950 13.436 1.00 67.81 93 LEU A CA 1
ATOM 716 C C . LEU A 1 93 ? -16.836 -4.195 14.808 1.00 67.81 93 LEU A C 1
ATOM 718 O O . LEU A 1 93 ? -18.022 -4.517 14.877 1.00 67.81 93 LEU A O 1
ATOM 722 N N . LEU A 1 94 ? -16.071 -4.010 15.886 1.00 71.12 94 LEU A N 1
ATOM 723 C CA . LEU A 1 94 ? -16.535 -4.139 17.274 1.00 71.12 94 LEU A CA 1
ATOM 724 C C . LEU A 1 94 ? -17.363 -2.935 17.765 1.00 71.12 94 LEU A C 1
ATOM 726 O O . LEU A 1 94 ? -17.853 -2.953 18.890 1.00 71.12 94 LEU A O 1
ATOM 730 N N . SER A 1 95 ? -17.516 -1.877 16.962 1.00 63.22 95 SER A N 1
ATOM 731 C CA . SER A 1 95 ? -18.319 -0.704 17.324 1.00 63.22 95 SER A CA 1
ATOM 732 C C . SER A 1 95 ? -19.801 -0.933 17.000 1.00 63.22 95 SER A C 1
ATOM 734 O O . SER A 1 95 ? -20.126 -1.426 15.924 1.00 63.22 95 SER A O 1
ATOM 736 N N . ASP A 1 96 ? -20.711 -0.493 17.875 1.00 65.44 96 ASP A N 1
ATOM 737 C CA . ASP A 1 96 ? -22.171 -0.614 17.667 1.00 65.44 96 ASP A CA 1
ATOM 738 C C . ASP A 1 96 ? -22.747 0.308 16.578 1.00 65.44 96 ASP A C 1
ATOM 740 O O . ASP A 1 96 ? -23.911 0.193 16.201 1.00 65.44 96 ASP A O 1
ATOM 744 N N . ASP A 1 97 ? -21.930 1.202 16.024 1.00 71.19 97 ASP A N 1
ATOM 745 C CA . ASP A 1 97 ? -22.351 2.155 15.004 1.00 71.19 97 ASP A CA 1
ATOM 746 C C . ASP A 1 97 ? -22.334 1.501 13.598 1.00 71.19 97 ASP A C 1
ATOM 748 O O . ASP A 1 97 ? -21.288 1.015 13.141 1.00 71.19 97 ASP A O 1
ATOM 752 N N . PRO A 1 98 ? -23.475 1.468 12.879 1.00 67.25 98 PRO A N 1
ATOM 753 C CA . PRO A 1 98 ? -23.581 0.829 11.568 1.00 67.25 98 PRO A CA 1
ATOM 754 C C . PRO A 1 98 ? -22.727 1.503 10.483 1.00 67.25 98 PRO A C 1
ATOM 756 O O . PRO A 1 98 ? -22.286 0.818 9.554 1.00 67.25 98 PRO A O 1
ATOM 759 N N . ALA A 1 99 ? -22.454 2.809 10.577 1.00 67.88 99 ALA A N 1
ATOM 760 C CA . ALA A 1 99 ? -21.559 3.489 9.634 1.00 67.88 99 ALA A CA 1
ATOM 761 C C . ALA A 1 99 ? -20.109 3.007 9.809 1.00 67.88 99 ALA A C 1
ATOM 763 O O . ALA A 1 99 ? -19.383 2.791 8.838 1.00 67.88 99 ALA A O 1
ATOM 764 N N . ARG A 1 100 ? -19.727 2.728 11.055 1.00 60.97 100 ARG A N 1
ATOM 765 C CA . ARG A 1 100 ? -18.412 2.208 11.438 1.00 60.97 100 ARG A CA 1
ATOM 766 C C . ARG A 1 100 ? -18.158 0.781 11.015 1.00 60.97 100 ARG A C 1
ATOM 768 O O . ARG A 1 100 ? -17.083 0.476 10.501 1.00 60.97 100 ARG A O 1
ATOM 775 N N . LYS A 1 101 ? -19.165 -0.081 11.151 1.00 67.12 101 LYS A N 1
ATOM 776 C CA . LYS A 1 101 ? -19.090 -1.453 10.633 1.00 67.12 101 LYS A CA 1
ATOM 777 C C . LYS A 1 101 ? -18.819 -1.463 9.128 1.00 67.12 101 LYS A C 1
ATOM 779 O O . LYS A 1 101 ? -18.005 -2.264 8.665 1.00 67.12 101 LYS A O 1
ATOM 784 N N . LYS A 1 102 ? -19.425 -0.540 8.368 1.00 68.56 102 LYS A N 1
ATOM 785 C CA . LYS A 1 102 ? -19.139 -0.373 6.932 1.00 68.56 102 LYS A CA 1
ATOM 786 C C . LYS A 1 102 ? -17.694 0.057 6.685 1.00 68.56 102 LYS A C 1
ATOM 788 O O . LYS A 1 102 ? -17.018 -0.601 5.901 1.00 68.56 102 LYS A O 1
ATOM 793 N N . THR A 1 103 ? -17.193 1.084 7.374 1.00 68.06 103 THR A N 1
ATOM 794 C CA . THR A 1 103 ? -15.798 1.543 7.226 1.00 68.06 103 THR A CA 1
ATOM 795 C C . THR A 1 103 ? -14.789 0.445 7.566 1.00 68.06 103 THR A C 1
ATOM 797 O O . THR A 1 103 ? -13.835 0.233 6.815 1.00 68.06 103 THR A O 1
ATOM 800 N N . GLY A 1 104 ? -15.023 -0.307 8.647 1.00 70.00 104 GLY A N 1
ATOM 801 C CA . GLY A 1 104 ? -14.188 -1.446 9.035 1.00 70.00 104 GLY A CA 1
ATOM 802 C C . GLY A 1 104 ? -14.196 -2.562 7.994 1.00 70.00 104 GLY A C 1
ATOM 803 O O . GLY A 1 104 ? -13.137 -3.063 7.626 1.00 70.00 104 GLY A O 1
ATOM 804 N N . THR A 1 105 ? -15.370 -2.891 7.450 1.00 73.00 105 THR A N 1
ATOM 805 C CA . THR A 1 105 ? -15.511 -3.898 6.386 1.00 73.00 105 THR A CA 1
ATOM 806 C C . THR A 1 105 ? -14.791 -3.461 5.112 1.00 73.00 105 THR A C 1
ATOM 808 O O . THR A 1 105 ? -14.028 -4.236 4.549 1.00 73.00 105 THR A O 1
ATOM 811 N N . ILE A 1 106 ? -14.973 -2.210 4.678 1.00 72.94 106 ILE A N 1
ATOM 812 C CA . ILE A 1 106 ? -14.304 -1.658 3.490 1.00 72.94 106 ILE A CA 1
ATOM 813 C C . ILE A 1 106 ? -12.786 -1.678 3.674 1.00 72.94 106 ILE A C 1
ATOM 815 O O . ILE A 1 106 ? -12.074 -2.126 2.782 1.00 72.94 106 ILE A O 1
ATOM 819 N N . THR A 1 107 ? -12.295 -1.248 4.838 1.00 74.81 107 THR A N 1
ATOM 820 C CA . THR A 1 107 ? -10.862 -1.284 5.167 1.00 74.81 107 THR A CA 1
ATOM 821 C C . THR A 1 107 ? -10.326 -2.713 5.116 1.00 74.81 107 THR A C 1
ATOM 823 O O . THR A 1 107 ? -9.262 -2.944 4.552 1.00 74.81 107 THR A O 1
ATOM 826 N N . LEU A 1 108 ? -11.073 -3.686 5.645 1.00 75.31 108 LEU A N 1
ATOM 827 C CA . LEU A 1 108 ? -10.680 -5.095 5.639 1.00 75.31 108 LEU A CA 1
ATOM 828 C C . LEU A 1 108 ? -10.665 -5.690 4.223 1.00 75.31 108 LEU A C 1
ATOM 830 O O . LEU A 1 108 ? -9.741 -6.420 3.871 1.00 75.31 108 LEU A O 1
ATOM 834 N N . VAL A 1 109 ? -11.646 -5.339 3.389 1.00 78.31 109 VAL A N 1
ATOM 835 C CA . VAL A 1 109 ? -11.687 -5.741 1.975 1.00 78.31 109 VAL A CA 1
ATOM 836 C C . VAL A 1 109 ? -10.529 -5.111 1.201 1.00 78.31 109 VAL A C 1
ATOM 838 O O . VAL A 1 109 ? -9.820 -5.821 0.493 1.00 78.31 109 VAL A O 1
ATOM 841 N N . LEU A 1 110 ? -10.283 -3.807 1.356 1.00 76.56 110 LEU A N 1
ATOM 842 C CA . LEU A 1 110 ? -9.149 -3.145 0.705 1.00 76.56 110 LEU A CA 1
ATOM 843 C C . LEU A 1 110 ? -7.810 -3.715 1.183 1.00 76.56 110 LEU A C 1
ATOM 845 O O . LEU A 1 110 ? -6.900 -3.859 0.372 1.00 76.56 110 LEU A O 1
ATOM 849 N N . LEU A 1 111 ? -7.689 -4.066 2.465 1.00 78.56 111 LEU A N 1
ATOM 850 C CA . LEU A 1 111 ? -6.509 -4.738 3.004 1.00 78.56 111 LEU A CA 1
ATOM 851 C C . LEU A 1 111 ? -6.283 -6.089 2.317 1.00 78.56 111 LEU A C 1
ATOM 853 O O . LEU A 1 111 ? -5.163 -6.384 1.903 1.00 78.56 111 LEU A O 1
ATOM 857 N N . ALA A 1 112 ? -7.341 -6.888 2.159 1.00 78.50 112 ALA A N 1
ATOM 858 C CA . ALA A 1 112 ? -7.266 -8.165 1.456 1.00 78.50 112 ALA A CA 1
ATOM 859 C C . ALA A 1 112 ? -6.823 -7.976 -0.003 1.00 78.50 112 ALA A C 1
ATOM 861 O O . ALA A 1 112 ? -5.945 -8.695 -0.472 1.00 78.50 112 ALA A O 1
ATOM 862 N N . VAL A 1 113 ? -7.359 -6.965 -0.696 1.00 79.69 113 VAL A N 1
ATOM 863 C CA . VAL A 1 113 ? -6.944 -6.613 -2.065 1.00 79.69 113 VAL A CA 1
ATOM 864 C C . VAL A 1 113 ? -5.481 -6.160 -2.109 1.00 79.69 113 VAL A C 1
ATOM 866 O O . VAL A 1 113 ? -4.736 -6.588 -2.984 1.00 79.69 113 VAL A O 1
ATOM 869 N N . ALA A 1 114 ? -5.036 -5.349 -1.148 1.00 75.56 114 ALA A N 1
ATOM 870 C CA . ALA A 1 114 ? -3.650 -4.889 -1.058 1.00 75.56 114 ALA A CA 1
ATOM 871 C C . ALA A 1 114 ? -2.649 -6.025 -0.770 1.00 75.56 114 ALA A C 1
ATOM 873 O O . ALA A 1 114 ? -1.464 -5.875 -1.066 1.00 75.56 114 ALA A O 1
ATOM 874 N N . LEU A 1 115 ? -3.106 -7.152 -0.214 1.00 75.38 115 LEU A N 1
ATOM 875 C CA . LEU A 1 115 ? -2.298 -8.356 0.005 1.00 75.38 115 LEU A CA 1
ATOM 876 C C . LEU A 1 115 ? -2.210 -9.263 -1.230 1.00 75.38 115 LEU A C 1
ATOM 878 O O . LEU A 1 115 ? -1.281 -10.065 -1.305 1.00 75.38 115 LEU A O 1
ATOM 882 N N . VAL A 1 116 ? -3.118 -9.137 -2.207 1.00 78.88 116 VAL A N 1
ATOM 883 C CA . VAL A 1 116 ? -3.123 -9.966 -3.431 1.00 78.88 116 VAL A CA 1
ATOM 884 C C . VAL A 1 116 ? -1.754 -10.016 -4.122 1.00 78.88 116 VAL A C 1
ATOM 886 O O . VAL A 1 116 ? -1.302 -11.123 -4.406 1.00 78.88 116 VAL A O 1
ATOM 889 N N . PRO A 1 117 ? -1.039 -8.896 -4.348 1.00 70.50 117 PRO A N 1
ATOM 890 C CA . PRO A 1 117 ? 0.258 -8.932 -5.023 1.00 70.50 117 PRO A CA 1
ATOM 891 C C . PRO A 1 117 ? 1.315 -9.725 -4.242 1.00 70.50 117 PRO A C 1
ATOM 893 O O . PRO A 1 117 ? 2.116 -10.445 -4.831 1.00 70.50 117 PRO A O 1
ATOM 896 N N . ILE A 1 118 ? 1.281 -9.635 -2.908 1.00 72.19 118 ILE A N 1
ATOM 897 C CA . ILE A 1 118 ? 2.194 -10.350 -2.008 1.00 72.19 118 ILE A CA 1
ATOM 898 C C . ILE A 1 118 ? 1.890 -11.849 -2.045 1.00 72.19 118 ILE A C 1
ATOM 900 O O . ILE A 1 118 ? 2.801 -12.659 -2.200 1.00 72.19 118 ILE A O 1
ATOM 904 N N . ILE A 1 119 ? 0.610 -12.220 -1.949 1.00 74.69 119 ILE A N 1
ATOM 905 C CA . ILE A 1 119 ? 0.174 -13.620 -2.021 1.00 74.69 119 ILE A CA 1
ATOM 906 C C . ILE A 1 119 ? 0.584 -14.218 -3.366 1.00 74.69 119 ILE A C 1
ATOM 908 O O . ILE A 1 119 ? 1.211 -15.270 -3.381 1.00 74.69 119 ILE A O 1
ATOM 912 N N . VAL A 1 120 ? 0.308 -13.527 -4.477 1.00 76.81 120 VAL A N 1
ATOM 913 C CA . VAL A 1 120 ? 0.684 -13.976 -5.826 1.00 76.81 120 VAL A CA 1
ATOM 914 C C . VAL A 1 120 ? 2.197 -14.174 -5.942 1.00 76.81 120 VAL A C 1
ATOM 916 O O . VAL A 1 120 ? 2.624 -15.197 -6.472 1.00 76.81 120 VAL A O 1
ATOM 919 N N . TYR A 1 121 ? 3.003 -13.253 -5.403 1.00 71.88 121 TYR A N 1
ATOM 920 C CA . TYR A 1 121 ? 4.463 -13.366 -5.412 1.00 71.88 121 TYR A CA 1
ATOM 921 C C . TYR A 1 121 ? 4.981 -14.598 -4.646 1.00 71.88 121 TYR A C 1
ATOM 923 O O . TYR A 1 121 ? 5.876 -15.273 -5.141 1.00 71.88 121 TYR A O 1
ATOM 931 N N . TYR A 1 122 ? 4.413 -14.913 -3.475 1.00 71.56 122 TYR A N 1
ATOM 932 C CA . TYR A 1 122 ? 4.844 -16.047 -2.635 1.00 71.56 122 TYR A CA 1
ATOM 933 C C . TYR A 1 122 ? 4.137 -17.379 -2.932 1.00 71.56 122 TYR A C 1
ATOM 935 O O . TYR A 1 122 ? 4.552 -18.417 -2.426 1.00 71.56 122 TYR A O 1
ATOM 943 N N . SER A 1 123 ? 3.057 -17.372 -3.716 1.00 66.62 123 SER A N 1
ATOM 944 C CA . SER A 1 123 ? 2.321 -18.582 -4.128 1.00 66.62 123 SER A CA 1
ATOM 945 C C . SER A 1 123 ? 2.935 -19.309 -5.332 1.00 66.62 123 SER A C 1
ATOM 947 O O . SER A 1 123 ? 2.342 -20.256 -5.850 1.00 66.62 123 SER A O 1
ATOM 949 N N . LYS A 1 124 ? 4.106 -18.855 -5.776 1.00 51.03 124 LYS A N 1
ATOM 950 C CA . LYS A 1 124 ? 4.875 -19.382 -6.899 1.00 51.03 124 LYS A CA 1
ATOM 951 C C . LYS A 1 124 ? 6.139 -20.060 -6.383 1.00 51.03 124 LYS A C 1
ATOM 953 O O . LYS A 1 124 ? 6.500 -21.102 -6.969 1.00 51.03 124 LYS A O 1
#

Secondary structure (DSSP, 8-state):
---------------HHHHHHHHHHHHHHHHHHHHHHHHHHHHHHHHHHHHHHHS-HHHHHHHHHHHHHHHHHHHHHHHHHHHHHHHHHHHHHTSS-HHHHHHHHHHHHHHHHHHHHHHHHHT-

Foldseek 3Di:
DDDPPDDPPDPPPCDVVVVCVVVLVCLLVCLVVVLVVLVVLLVQLVVLCVVLVVDDDPSVVVSNCVSVVSVVVSVVVCVVSLVSLLVSLVVLCPDPDPVSPVSSVVSVVSSVVSCVVVCVVVVD